Prote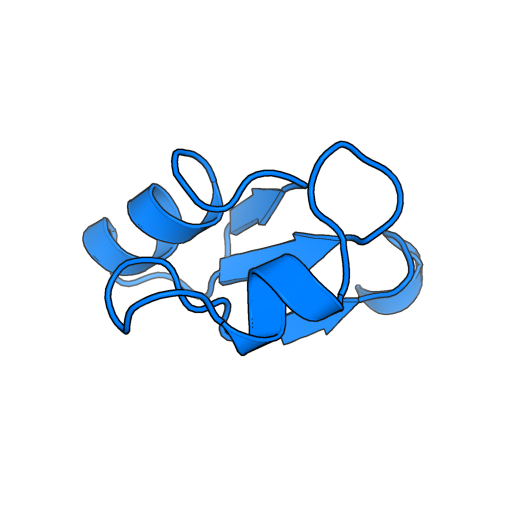in AF-A0A7V4IWB6-F1 (afdb_monomer_lite)

Structure (mmCIF, N/CA/C/O backbone):
data_AF-A0A7V4IWB6-F1
#
_entry.id   AF-A0A7V4IWB6-F1
#
loop_
_atom_site.group_PDB
_atom_site.id
_atom_site.type_symbol
_atom_site.label_atom_id
_atom_site.label_alt_id
_atom_site.label_comp_id
_atom_site.label_asym_id
_atom_site.label_entity_id
_atom_site.label_seq_id
_atom_site.pdbx_PDB_ins_code
_atom_site.Cartn_x
_atom_site.Cartn_y
_atom_site.Cartn_z
_atom_site.occupancy
_atom_site.B_iso_or_equiv
_atom_site.auth_seq_id
_atom_site.auth_comp_id
_atom_site.auth_asym_id
_atom_site.auth_atom_id
_atom_site.pdbx_PDB_model_num
ATOM 1 N N . MET A 1 1 ? -11.981 -4.436 -0.442 1.00 83.19 1 MET A N 1
ATOM 2 C CA . MET A 1 1 ? -10.514 -4.395 -0.604 1.00 83.19 1 MET A CA 1
ATOM 3 C C . MET A 1 1 ? -10.201 -3.399 -1.702 1.00 83.19 1 MET A C 1
ATOM 5 O O . MET A 1 1 ? -10.915 -3.409 -2.697 1.00 83.19 1 MET A O 1
ATOM 9 N N . ILE A 1 2 ? -9.201 -2.546 -1.506 1.00 92.38 2 ILE A N 1
ATOM 10 C CA . ILE A 1 2 ? -8.653 -1.647 -2.525 1.00 92.38 2 ILE A CA 1
ATOM 11 C C . ILE A 1 2 ? -7.332 -2.242 -3.004 1.00 92.38 2 ILE A C 1
ATOM 13 O O . ILE A 1 2 ? -6.548 -2.729 -2.189 1.00 92.38 2 ILE A O 1
ATOM 17 N N . VAL A 1 3 ? -7.117 -2.229 -4.316 1.00 93.62 3 VAL A N 1
ATOM 18 C CA . VAL A 1 3 ? -5.864 -2.644 -4.947 1.00 93.62 3 VAL A CA 1
ATOM 19 C C . VAL A 1 3 ? -5.344 -1.474 -5.759 1.00 93.62 3 VAL A C 1
ATOM 21 O O . VAL A 1 3 ? -6.113 -0.896 -6.524 1.00 93.62 3 VAL A O 1
ATOM 24 N N . GLY A 1 4 ? -4.066 -1.152 -5.618 1.00 93.75 4 GLY A N 1
ATOM 25 C CA . GLY A 1 4 ? -3.449 -0.082 -6.390 1.00 93.75 4 GLY A CA 1
ATOM 26 C C . GLY A 1 4 ? -1.934 -0.125 -6.345 1.00 93.75 4 GLY A C 1
ATOM 27 O O . GLY A 1 4 ? -1.348 -1.053 -5.793 1.00 93.75 4 GLY A O 1
ATOM 28 N N . ASP A 1 5 ? -1.297 0.864 -6.951 1.00 94.31 5 ASP A N 1
ATOM 29 C CA . ASP A 1 5 ? 0.156 0.947 -7.101 1.00 94.31 5 ASP A CA 1
ATOM 30 C C . ASP A 1 5 ? 0.755 2.168 -6.391 1.00 94.31 5 ASP A C 1
ATOM 32 O O . ASP A 1 5 ? 1.962 2.402 -6.488 1.00 94.31 5 ASP A O 1
ATOM 36 N N . ARG A 1 6 ? -0.065 2.942 -5.665 1.00 93.81 6 ARG A N 1
ATOM 37 C CA . ARG A 1 6 ? 0.346 4.153 -4.944 1.00 93.81 6 ARG A CA 1
ATOM 38 C C . ARG A 1 6 ? -0.013 4.119 -3.459 1.00 93.81 6 ARG A C 1
ATOM 40 O O . ARG A 1 6 ? -1.127 3.779 -3.061 1.00 93.81 6 ARG A O 1
ATOM 47 N N . LEU A 1 7 ? 0.943 4.528 -2.624 1.00 91.81 7 LEU A N 1
ATOM 48 C CA . LEU A 1 7 ? 0.801 4.552 -1.162 1.00 91.81 7 LEU A CA 1
ATOM 49 C C . LEU A 1 7 ? -0.094 5.694 -0.657 1.00 91.81 7 LEU A C 1
ATOM 51 O O . LEU A 1 7 ? -0.935 5.499 0.218 1.00 91.81 7 LEU A O 1
ATOM 55 N N . ASP A 1 8 ? 0.088 6.888 -1.215 1.00 88.88 8 ASP A N 1
ATOM 56 C CA . ASP A 1 8 ? -0.546 8.141 -0.787 1.00 88.88 8 ASP A CA 1
ATOM 57 C C . ASP A 1 8 ? -2.041 8.225 -1.122 1.00 88.88 8 ASP A C 1
ATOM 59 O O . ASP A 1 8 ? -2.789 8.996 -0.515 1.00 88.88 8 ASP A O 1
ATOM 63 N N . THR A 1 9 ? -2.470 7.423 -2.090 1.00 87.88 9 THR A N 1
ATOM 64 C CA . THR A 1 9 ? -3.814 7.424 -2.653 1.00 87.88 9 THR A CA 1
ATOM 65 C C . THR A 1 9 ? -4.489 6.095 -2.373 1.00 87.88 9 THR A C 1
ATOM 67 O O . THR A 1 9 ? -5.292 6.029 -1.447 1.00 87.88 9 THR A O 1
ATOM 70 N N . ASP A 1 10 ? -4.144 5.029 -3.092 1.00 88.62 10 ASP A N 1
ATOM 71 C CA . ASP A 1 10 ? -4.866 3.755 -3.006 1.00 88.62 10 ASP A CA 1
ATOM 72 C C . ASP A 1 10 ? -4.779 3.140 -1.606 1.00 88.62 10 ASP A C 1
ATOM 74 O O . ASP A 1 10 ? -5.795 2.814 -0.981 1.00 88.62 10 ASP A O 1
ATOM 78 N N . VAL A 1 11 ? -3.558 3.026 -1.075 1.00 90.06 11 VAL A N 1
ATOM 79 C CA . VAL A 1 11 ? -3.335 2.404 0.233 1.00 90.06 11 VAL A CA 1
ATOM 80 C C . VAL A 1 11 ? -3.868 3.281 1.361 1.00 90.06 11 VAL A C 1
ATOM 82 O O . VAL A 1 11 ? -4.625 2.796 2.207 1.00 90.06 11 VAL A O 1
ATOM 85 N N . ALA A 1 12 ? -3.548 4.577 1.350 1.00 90.12 12 ALA A N 1
ATOM 86 C CA . ALA A 1 12 ? -4.054 5.524 2.338 1.00 90.12 12 ALA A CA 1
ATOM 87 C C . ALA A 1 12 ? -5.591 5.581 2.355 1.00 90.12 12 ALA A C 1
ATOM 89 O O . ALA A 1 12 ? -6.202 5.630 3.427 1.00 90.12 12 ALA A O 1
ATOM 90 N N . GLN A 1 13 ? -6.244 5.543 1.188 1.00 91.19 13 GLN A N 1
ATOM 91 C CA . GLN A 1 13 ? -7.704 5.491 1.114 1.00 91.19 13 GLN A CA 1
ATOM 92 C C . GLN A 1 13 ? -8.255 4.178 1.655 1.00 91.19 13 GLN A C 1
ATOM 94 O O . GLN A 1 13 ? -9.223 4.218 2.413 1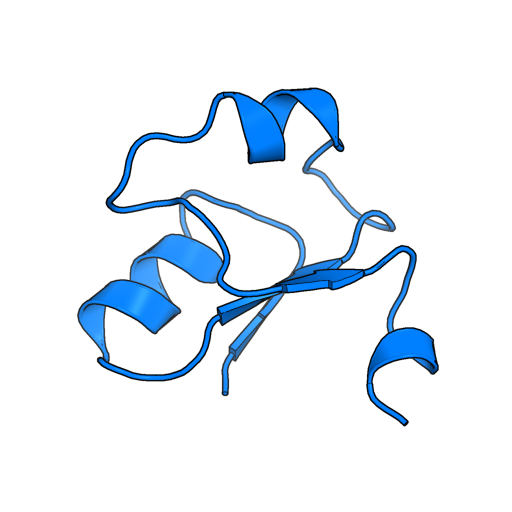.00 91.19 13 GLN A O 1
ATOM 99 N N . GLY A 1 14 ? -7.635 3.037 1.340 1.00 89.62 14 GLY A N 1
ATOM 100 C CA . GLY A 1 14 ? -8.044 1.739 1.883 1.00 89.62 14 GLY A CA 1
ATOM 101 C C . GLY A 1 14 ? -8.034 1.737 3.409 1.00 89.62 14 GLY A C 1
ATOM 102 O O . GLY A 1 14 ? -9.050 1.428 4.038 1.00 89.62 14 GLY A O 1
ATOM 103 N N . LYS A 1 15 ? -6.939 2.223 4.005 1.00 89.88 15 LYS A N 1
ATOM 104 C CA . LYS A 1 15 ? -6.811 2.366 5.460 1.00 89.88 15 LYS A CA 1
ATOM 105 C C . LYS A 1 15 ? -7.871 3.298 6.048 1.00 89.88 15 LYS A C 1
ATOM 107 O O . LYS A 1 15 ? -8.521 2.935 7.025 1.00 89.88 15 LYS A O 1
ATOM 112 N N . ARG A 1 16 ? -8.095 4.470 5.442 1.00 90.38 16 ARG A N 1
ATOM 113 C CA . ARG A 1 16 ? -9.107 5.443 5.902 1.00 90.38 16 ARG A C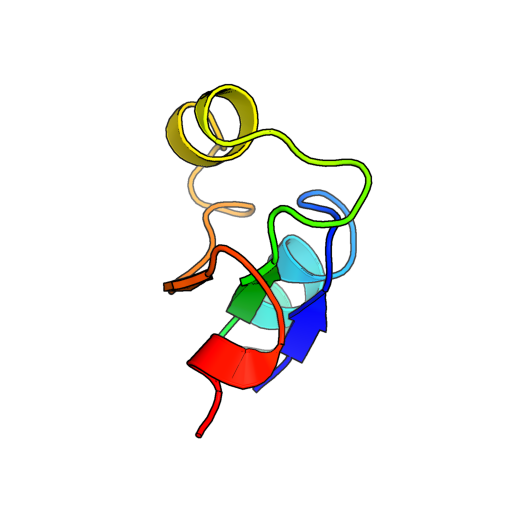A 1
ATOM 114 C C . ARG A 1 16 ? -10.538 4.926 5.780 1.00 90.38 16 ARG A C 1
ATOM 116 O O . ARG A 1 16 ? -11.370 5.260 6.617 1.00 90.38 16 ARG A O 1
ATOM 123 N N . ALA A 1 17 ? -10.823 4.128 4.757 1.00 91.62 17 ALA A N 1
ATOM 124 C CA . ALA A 1 17 ? -12.124 3.507 4.545 1.00 91.62 17 ALA A CA 1
ATOM 125 C C . ALA A 1 17 ? -12.335 2.241 5.399 1.00 91.62 17 ALA A C 1
ATOM 127 O O . ALA A 1 17 ? -13.419 1.663 5.365 1.00 91.62 17 ALA A O 1
ATOM 128 N N . GLY A 1 18 ? -11.323 1.799 6.157 1.00 92.00 18 GLY A N 1
ATOM 129 C CA . GLY A 1 18 ? -11.401 0.594 6.987 1.00 92.00 18 GLY A CA 1
ATOM 130 C C . GLY A 1 18 ? -11.474 -0.702 6.176 1.00 92.00 18 GLY A C 1
ATOM 131 O O . GLY A 1 18 ? -11.990 -1.706 6.662 1.00 92.00 18 GLY A O 1
ATOM 132 N N . VAL A 1 19 ? -10.985 -0.690 4.934 1.00 93.25 19 VAL A N 1
ATOM 133 C CA . VAL A 1 19 ? -10.960 -1.859 4.050 1.00 93.25 19 VAL A CA 1
ATOM 134 C C . VAL A 1 19 ? -9.524 -2.297 3.795 1.00 93.25 19 VAL A C 1
ATOM 136 O O . VAL A 1 19 ? -8.605 -1.485 3.797 1.00 93.25 19 VAL A O 1
ATOM 139 N N . THR A 1 20 ? -9.328 -3.586 3.519 1.00 93.50 20 THR A N 1
ATOM 140 C CA . THR A 1 20 ? -8.008 -4.125 3.166 1.00 93.50 20 THR A CA 1
ATOM 141 C C . THR A 1 20 ? -7.407 -3.377 1.977 1.00 93.50 20 THR A C 1
ATOM 143 O O . THR A 1 20 ? -8.087 -3.226 0.958 1.00 93.50 20 THR A O 1
ATOM 146 N N . ALA A 1 21 ? -6.148 -2.965 2.092 1.00 94.50 21 ALA A N 1
ATOM 147 C CA . 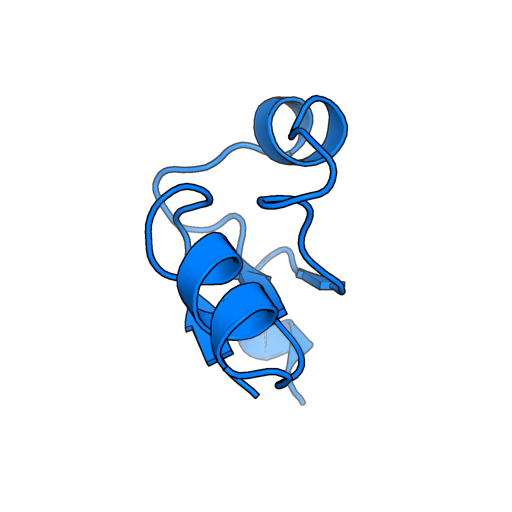ALA A 1 21 ? -5.365 -2.337 1.036 1.00 94.50 21 ALA A CA 1
ATOM 148 C C . ALA A 1 21 ? -4.263 -3.282 0.532 1.00 94.50 21 ALA A C 1
ATOM 150 O O . ALA A 1 21 ? -3.425 -3.740 1.311 1.00 94.50 21 ALA A O 1
ATOM 151 N N . ALA A 1 22 ? -4.242 -3.554 -0.772 1.00 95.12 22 ALA A N 1
ATOM 152 C CA . ALA A 1 22 ? -3.191 -4.315 -1.436 1.00 95.12 22 ALA A CA 1
ATOM 153 C C . ALA A 1 22 ? -2.427 -3.421 -2.424 1.00 95.12 22 ALA A C 1
ATOM 155 O O . ALA A 1 22 ? -3.030 -2.770 -3.273 1.00 95.12 22 ALA A O 1
ATOM 156 N N . LEU A 1 23 ? -1.102 -3.411 -2.317 1.00 96.19 23 LEU A N 1
ATOM 157 C CA . LEU A 1 23 ? -0.202 -2.719 -3.231 1.00 96.19 23 LEU A CA 1
ATOM 158 C C . LEU A 1 23 ? 0.334 -3.703 -4.277 1.00 96.19 23 LEU A C 1
ATOM 160 O O . LEU A 1 23 ? 0.831 -4.763 -3.899 1.00 96.19 23 LEU A O 1
ATOM 164 N N . VAL A 1 24 ? 0.286 -3.348 -5.560 1.00 96.44 24 VAL A N 1
ATOM 165 C CA . VAL A 1 24 ? 0.980 -4.071 -6.639 1.00 96.44 24 VAL A CA 1
ATOM 166 C C . VAL A 1 24 ? 2.260 -3.344 -7.056 1.00 96.44 24 VAL A C 1
ATOM 168 O O . VAL A 1 24 ? 2.271 -2.123 -7.189 1.00 96.44 24 VAL A O 1
ATOM 171 N N . LEU A 1 25 ? 3.336 -4.096 -7.294 1.00 95.12 25 LEU A N 1
ATOM 172 C CA . LEU A 1 25 ? 4.664 -3.566 -7.642 1.00 95.12 25 LEU A CA 1
ATOM 173 C C . LEU A 1 25 ? 4.883 -3.368 -9.153 1.00 95.12 25 LEU A C 1
ATOM 175 O O . LEU A 1 25 ? 6.000 -3.116 -9.597 1.00 95.12 25 LEU A O 1
ATOM 179 N N . THR A 1 26 ? 3.823 -3.455 -9.959 1.00 92.06 26 THR A N 1
ATOM 180 C CA . THR A 1 26 ? 3.874 -3.202 -11.410 1.00 92.06 26 THR A CA 1
ATOM 181 C C . THR A 1 26 ? 3.802 -1.723 -11.788 1.00 92.06 26 THR A C 1
ATOM 183 O O . THR A 1 26 ? 3.907 -1.404 -12.971 1.00 92.06 26 THR A O 1
ATOM 186 N N . GLY A 1 27 ? 3.528 -0.838 -10.828 1.00 89.19 27 GLY A N 1
ATOM 187 C CA . GLY A 1 27 ? 3.290 0.584 -11.073 1.00 89.19 27 GLY A CA 1
ATOM 188 C C . GLY A 1 27 ? 4.356 1.491 -10.464 1.00 89.19 27 GLY A C 1
ATOM 189 O O . GLY A 1 27 ? 5.549 1.258 -10.635 1.00 89.19 27 GLY A O 1
ATOM 190 N N . VAL A 1 28 ? 3.922 2.566 -9.803 1.00 91.19 28 VAL A N 1
ATOM 191 C CA . VAL A 1 28 ? 4.814 3.654 -9.362 1.00 91.19 28 VAL A CA 1
ATOM 192 C C . VAL A 1 28 ? 5.588 3.320 -8.083 1.00 91.19 28 VAL A C 1
ATOM 194 O O . VAL A 1 28 ? 6.733 3.748 -7.938 1.00 91.19 28 VAL A O 1
ATOM 197 N N . THR A 1 29 ? 4.979 2.586 -7.149 1.00 93.56 29 THR A N 1
ATOM 198 C CA . THR A 1 29 ? 5.595 2.310 -5.843 1.00 93.56 29 THR A CA 1
ATOM 199 C C . THR A 1 29 ? 6.534 1.108 -5.902 1.00 93.56 29 THR A C 1
ATOM 201 O O . THR A 1 29 ? 6.148 0.019 -6.326 1.00 93.56 29 THR A O 1
ATOM 204 N N . THR A 1 30 ? 7.753 1.279 -5.394 1.00 93.06 30 THR A N 1
ATOM 205 C CA . THR A 1 30 ? 8.730 0.196 -5.233 1.00 93.06 30 THR A CA 1
ATOM 206 C C . THR A 1 30 ? 8.554 -0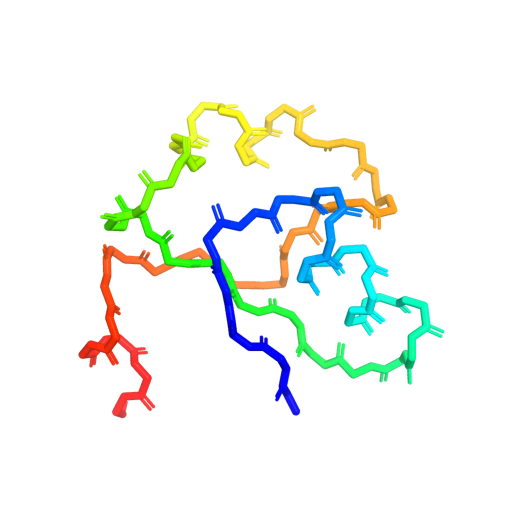.549 -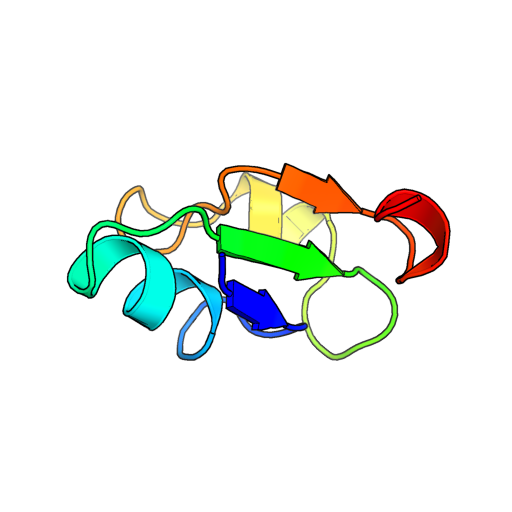3.907 1.00 93.06 30 THR A C 1
ATOM 208 O O . THR A 1 30 ? 7.978 -0.043 -2.942 1.00 93.06 30 THR A O 1
ATOM 211 N N . ARG A 1 31 ? 9.114 -1.761 -3.818 1.00 93.44 31 ARG A N 1
ATOM 212 C CA . ARG A 1 31 ? 9.121 -2.555 -2.577 1.00 93.44 31 ARG A CA 1
ATOM 213 C C . ARG A 1 31 ? 9.741 -1.800 -1.397 1.00 93.44 31 ARG A C 1
ATOM 215 O O . ARG A 1 31 ? 9.170 -1.792 -0.313 1.00 93.44 31 ARG A O 1
ATOM 222 N N . GLU A 1 32 ? 10.860 -1.122 -1.628 1.00 93.88 32 GLU A N 1
ATOM 223 C CA . GLU A 1 32 ? 11.566 -0.346 -0.603 1.00 93.88 32 GLU A CA 1
ATOM 224 C C . GLU A 1 32 ? 10.708 0.819 -0.076 1.00 93.88 32 GLU A C 1
ATOM 226 O O . GLU A 1 32 ? 10.630 1.047 1.131 1.00 93.88 32 GLU A O 1
ATOM 231 N N . GLN A 1 33 ? 9.973 1.504 -0.962 1.00 94.06 33 GLN A N 1
ATOM 232 C CA . GLN A 1 33 ? 9.019 2.545 -0.565 1.00 94.06 33 GLN A CA 1
ATOM 233 C C . GLN A 1 33 ? 7.867 1.978 0.275 1.00 94.06 33 GLN A C 1
ATOM 235 O O . GLN A 1 33 ? 7.461 2.599 1.255 1.00 94.06 33 GLN A O 1
ATOM 240 N N . ALA A 1 34 ? 7.354 0.795 -0.076 1.00 93.56 34 ALA A N 1
ATOM 241 C CA . ALA A 1 34 ? 6.294 0.132 0.683 1.00 93.56 34 ALA A CA 1
ATOM 242 C C . ALA A 1 34 ? 6.753 -0.286 2.093 1.00 93.56 34 ALA A C 1
ATOM 244 O O . ALA A 1 34 ? 5.989 -0.174 3.054 1.00 93.56 34 ALA A O 1
ATOM 245 N N . GLU A 1 35 ? 8.001 -0.738 2.236 1.00 93.38 35 GLU A N 1
ATOM 246 C CA . GLU A 1 35 ? 8.596 -1.125 3.523 1.00 93.38 35 GLU A CA 1
ATOM 247 C C . GLU A 1 35 ? 8.821 0.087 4.442 1.00 93.38 35 GLU A C 1
ATOM 249 O O . GLU A 1 35 ? 8.528 0.023 5.645 1.00 93.38 35 GLU A O 1
ATOM 254 N N . GLY A 1 36 ? 9.260 1.209 3.862 1.00 94.44 36 GLY A N 1
ATOM 255 C CA . GLY A 1 36 ? 9.448 2.489 4.548 1.00 94.44 36 GLY A CA 1
ATOM 256 C C . GLY A 1 36 ? 8.166 3.296 4.791 1.00 94.44 36 GLY A C 1
ATOM 257 O O . GLY A 1 36 ? 8.233 4.357 5.412 1.00 94.44 36 GLY A O 1
ATOM 258 N N . ALA A 1 37 ? 7.007 2.826 4.319 1.00 93.38 37 ALA A N 1
ATOM 259 C CA . ALA A 1 37 ? 5.753 3.565 4.419 1.00 93.38 37 ALA A CA 1
ATOM 260 C C . ALA A 1 37 ? 5.321 3.773 5.888 1.00 93.38 37 ALA A C 1
ATOM 262 O O . ALA A 1 37 ? 5.387 2.828 6.692 1.00 93.38 37 ALA A O 1
ATOM 263 N N . PRO A 1 38 ? 4.827 4.975 6.251 1.00 92.69 38 PRO A N 1
ATOM 264 C CA . PRO A 1 38 ? 4.276 5.220 7.578 1.00 92.69 38 PRO A CA 1
ATOM 265 C C . PRO A 1 38 ? 3.007 4.376 7.808 1.00 92.69 38 PRO A C 1
ATOM 267 O O . PRO A 1 38 ? 2.383 3.926 6.842 1.00 92.69 38 PRO A O 1
ATOM 270 N N . PRO A 1 39 ? 2.585 4.151 9.067 1.00 90.31 39 PRO A N 1
ATOM 271 C CA . PRO A 1 39 ? 1.457 3.270 9.392 1.00 90.31 39 PRO A CA 1
ATOM 272 C C . PRO A 1 39 ? 0.161 3.578 8.628 1.00 90.31 39 PRO A C 1
ATOM 274 O O . PRO A 1 39 ? -0.577 2.658 8.270 1.00 90.31 39 PRO A O 1
ATOM 277 N N . GLU A 1 40 ? -0.098 4.855 8.340 1.00 89.25 40 GLU A N 1
ATOM 278 C CA . GLU A 1 40 ? -1.298 5.314 7.626 1.00 89.25 40 GLU A CA 1
ATOM 279 C C . GLU A 1 40 ? -1.289 4.958 6.132 1.00 89.25 40 GLU A C 1
ATOM 281 O O . GLU A 1 40 ? -2.344 4.931 5.501 1.00 89.25 40 GLU A O 1
ATOM 286 N N . GLN A 1 41 ? -0.111 4.683 5.571 1.00 93.19 41 GLN A N 1
ATOM 287 C CA . GLN A 1 41 ? 0.101 4.344 4.163 1.00 93.19 41 GLN A CA 1
ATOM 288 C C . GLN A 1 41 ? 0.670 2.936 3.985 1.00 93.19 41 GLN A C 1
ATOM 290 O O . GLN A 1 41 ? 1.020 2.549 2.874 1.00 93.19 41 GLN A O 1
ATOM 295 N N . ARG A 1 42 ? 0.795 2.155 5.061 1.00 93.69 42 ARG A N 1
ATOM 296 C CA . ARG A 1 42 ? 1.354 0.809 4.987 1.00 93.69 42 ARG A CA 1
ATOM 297 C C . ARG A 1 42 ? 0.304 -0.162 4.428 1.00 93.69 42 ARG A C 1
ATOM 299 O O . ARG A 1 42 ? -0.741 -0.335 5.065 1.00 93.69 42 ARG A O 1
ATOM 306 N N . PRO A 1 43 ? 0.559 -0.809 3.278 1.00 93.69 43 PRO A N 1
ATOM 307 C CA . PRO A 1 43 ? -0.386 -1.751 2.695 1.00 93.69 43 PRO A CA 1
ATOM 308 C C . PRO A 1 43 ? -0.494 -3.015 3.547 1.00 93.69 43 PRO A C 1
ATOM 310 O O . PRO A 1 43 ? 0.474 -3.448 4.170 1.00 93.69 43 PRO A O 1
ATOM 313 N N . ASP A 1 44 ? -1.676 -3.628 3.556 1.00 93.94 44 ASP A N 1
ATOM 314 C CA . ASP A 1 44 ? -1.908 -4.894 4.258 1.00 93.94 44 ASP A CA 1
ATOM 315 C C . ASP A 1 44 ? -1.347 -6.080 3.459 1.00 93.94 44 ASP A C 1
ATOM 317 O O . ASP A 1 44 ? -1.033 -7.130 4.020 1.00 93.94 44 ASP A O 1
ATOM 321 N N . ARG A 1 45 ? -1.218 -5.915 2.136 1.00 94.50 45 ARG A N 1
ATOM 322 C CA . ARG A 1 45 ? -0.587 -6.880 1.230 1.00 94.50 45 ARG A CA 1
ATOM 323 C C . ARG A 1 45 ? 0.276 -6.168 0.199 1.00 94.50 45 ARG A C 1
ATOM 325 O O . ARG A 1 45 ? -0.148 -5.165 -0.360 1.00 94.50 45 ARG A O 1
ATOM 332 N N . VAL A 1 46 ? 1.447 -6.726 -0.093 1.00 94.94 46 VAL A N 1
ATOM 333 C CA . VAL A 1 46 ? 2.298 -6.310 -1.216 1.00 94.94 46 VAL A CA 1
ATOM 334 C C . VAL A 1 46 ? 2.389 -7.479 -2.185 1.00 94.94 46 VAL A C 1
ATOM 336 O O . VAL A 1 46 ? 2.763 -8.582 -1.789 1.00 94.94 46 VAL A O 1
ATOM 339 N N . LEU A 1 47 ? 2.017 -7.240 -3.434 1.00 94.94 47 LEU A N 1
ATOM 340 C CA . LEU A 1 47 ? 1.932 -8.230 -4.497 1.00 94.94 47 LEU A CA 1
ATOM 341 C C . LEU A 1 47 ? 2.859 -7.815 -5.637 1.00 94.94 47 LEU A C 1
ATOM 343 O O . LEU A 1 47 ? 2.955 -6.635 -5.959 1.00 94.94 47 LEU A O 1
ATOM 347 N N . GLU A 1 48 ? 3.517 -8.778 -6.276 1.00 94.38 48 GLU A N 1
ATOM 348 C CA . GLU A 1 48 ? 4.349 -8.491 -7.453 1.00 94.38 48 GLU A CA 1
ATOM 349 C C . GLU A 1 48 ? 3.504 -7.916 -8.598 1.00 94.38 48 GLU A C 1
ATOM 351 O O . GLU A 1 48 ? 3.916 -6.972 -9.260 1.00 94.38 48 GLU A O 1
ATOM 356 N N . ASP A 1 49 ? 2.288 -8.435 -8.782 1.00 92.38 49 ASP A N 1
ATOM 357 C CA . ASP A 1 49 ? 1.329 -7.998 -9.791 1.00 92.38 49 ASP A CA 1
ATOM 358 C C . ASP A 1 49 ? -0.098 -8.483 -9.457 1.00 92.38 49 ASP A C 1
ATOM 360 O O . ASP A 1 49 ? -0.333 -9.142 -8.440 1.00 92.38 49 ASP A O 1
ATOM 364 N N . LEU A 1 50 ? -1.068 -8.167 -10.325 1.00 91.75 50 LEU A N 1
ATOM 365 C CA . LEU A 1 50 ? -2.485 -8.514 -10.141 1.00 91.75 50 LEU A CA 1
ATOM 366 C C . LEU A 1 50 ? -2.768 -10.025 -10.088 1.00 91.75 50 LEU A C 1
ATOM 368 O O . LEU A 1 50 ? -3.800 -10.420 -9.552 1.00 91.75 50 LEU A O 1
ATOM 372 N N . ARG A 1 51 ? -1.883 -10.890 -10.600 1.00 92.12 51 ARG A N 1
ATOM 373 C CA . ARG A 1 51 ? -2.049 -12.353 -10.516 1.00 92.12 51 ARG A CA 1
ATOM 374 C C . ARG A 1 51 ? -1.937 -12.849 -9.076 1.00 92.12 51 ARG A C 1
ATOM 376 O O . ARG A 1 51 ? -2.466 -13.909 -8.769 1.00 92.12 51 ARG A O 1
ATOM 383 N N . GLY A 1 52 ? -1.319 -12.070 -8.184 1.00 86.75 52 GLY A N 1
ATOM 384 C CA . GLY A 1 52 ? -1.284 -12.341 -6.745 1.00 86.75 52 GLY A CA 1
ATOM 385 C C . GLY A 1 52 ? -2.627 -12.154 -6.021 1.00 86.75 52 GLY A C 1
ATOM 386 O O . GLY A 1 52 ? -2.681 -12.325 -4.805 1.00 86.75 52 GLY A O 1
ATOM 387 N N . LEU A 1 53 ? -3.690 -11.766 -6.737 1.00 85.69 53 LEU A N 1
ATOM 388 C CA . LEU A 1 53 ? -5.054 -11.638 -6.207 1.00 85.69 53 LEU A CA 1
ATOM 389 C C . LEU A 1 53 ? -5.905 -12.907 -6.358 1.00 85.69 53 LEU A C 1
ATOM 391 O O . LEU A 1 53 ? -7.028 -12.918 -5.851 1.00 85.69 53 LEU A O 1
ATOM 395 N N . LEU A 1 54 ? -5.410 -13.911 -7.090 1.00 82.44 54 LEU A N 1
ATOM 396 C CA . LEU A 1 54 ? -6.103 -15.177 -7.349 1.00 82.44 54 LEU A CA 1
ATOM 397 C C . LEU A 1 54 ? -6.140 -16.091 -6.118 1.00 82.44 54 LEU A C 1
ATOM 399 O O . LEU A 1 54 ? -5.155 -16.099 -5.345 1.00 82.44 54 LEU A O 1
#

Secondary structure (DSSP, 8-state):
-EEES-IIIIIHHHHHTTS-EEEETTSS--HHHHHT--GGG--SEEESSGGGG-

pLDDT: mean 92.02, std 2.93, range [82.44, 96.44]

Radius of gyration: 9.67 Å; chains: 1; bounding box: 24×23×21 Å

Sequence (54 aa):
MIVGDRLDTDVAQGKRAGVTAALVLTGVTTREQAEGAPPEQRPDRVLEDLRGLL

Foldseek 3Di:
DFEEADQVPRQLVCLVVVHAYEHECPDDDHPVNLVVDDPSRRHPYYHPHPVVVD